Protein AF-A0AAE3GKE6-F1 (afdb_monomer_lite)

Structure (mmCIF, N/CA/C/O backbone):
data_AF-A0AAE3GKE6-F1
#
_entry.id   AF-A0AAE3GKE6-F1
#
loop_
_atom_site.group_PDB
_atom_site.id
_atom_site.type_symbol
_atom_site.label_atom_id
_atom_site.label_alt_id
_atom_site.label_comp_id
_atom_site.label_asym_id
_atom_site.label_entity_id
_atom_site.label_seq_id
_atom_site.pdbx_PDB_ins_code
_atom_site.Cartn_x
_atom_site.Cartn_y
_atom_site.Cartn_z
_atom_site.occupancy
_atom_site.B_iso_or_equiv
_atom_site.auth_seq_id
_atom_site.auth_comp_id
_atom_site.auth_asym_id
_atom_site.auth_atom_id
_atom_site.pdbx_PDB_model_num
ATOM 1 N N . MET A 1 1 ? 12.317 -9.802 -20.219 1.00 47.53 1 MET A N 1
ATOM 2 C CA . MET A 1 1 ? 13.112 -8.825 -19.438 1.00 47.53 1 MET A CA 1
ATOM 3 C C . MET A 1 1 ? 12.260 -7.594 -19.110 1.00 47.53 1 MET A C 1
ATOM 5 O O . MET A 1 1 ? 12.398 -6.579 -19.776 1.00 47.53 1 MET A O 1
ATOM 9 N N . ALA A 1 2 ? 11.347 -7.680 -18.135 1.00 55.91 2 ALA A N 1
ATOM 10 C CA . ALA A 1 2 ? 10.370 -6.609 -17.862 1.00 55.91 2 ALA A CA 1
ATOM 11 C C . ALA A 1 2 ? 10.541 -5.897 -16.497 1.00 55.91 2 ALA A C 1
ATOM 13 O O . ALA A 1 2 ? 9.859 -4.909 -16.244 1.00 55.91 2 ALA A O 1
ATOM 14 N N . GLY A 1 3 ? 11.463 -6.352 -15.636 1.00 59.50 3 GLY A N 1
ATOM 15 C CA . GLY A 1 3 ? 11.491 -5.961 -14.216 1.00 59.50 3 GLY A CA 1
ATOM 16 C C . GLY A 1 3 ? 11.947 -4.528 -13.907 1.00 59.50 3 GLY A C 1
ATOM 17 O O . GLY A 1 3 ? 11.323 -3.873 -13.083 1.00 59.50 3 GLY A O 1
ATOM 18 N N . LEU A 1 4 ? 12.985 -4.018 -14.580 1.00 69.38 4 LEU A N 1
ATOM 19 C CA . LEU A 1 4 ? 13.575 -2.702 -14.259 1.00 69.38 4 LEU A CA 1
ATOM 20 C C . LEU A 1 4 ? 12.706 -1.532 -14.744 1.00 69.38 4 LEU A C 1
ATOM 22 O O . LEU A 1 4 ? 12.379 -0.604 -14.009 1.00 69.38 4 LEU A O 1
ATOM 26 N N . GLY A 1 5 ? 12.248 -1.609 -15.997 1.00 84.62 5 GLY A N 1
ATOM 27 C CA . GLY A 1 5 ? 11.451 -0.539 -16.596 1.00 84.62 5 GLY A CA 1
ATOM 28 C C . GLY A 1 5 ? 10.086 -0.350 -15.930 1.00 84.62 5 GLY A C 1
ATOM 29 O O . GLY A 1 5 ? 9.575 0.764 -15.925 1.00 84.62 5 GLY A O 1
ATOM 30 N N . ARG A 1 6 ? 9.494 -1.414 -15.369 1.00 89.06 6 ARG A N 1
ATOM 31 C CA . ARG A 1 6 ? 8.215 -1.326 -14.652 1.00 89.06 6 ARG A CA 1
ATOM 32 C C . ARG A 1 6 ? 8.347 -0.472 -13.392 1.00 89.06 6 ARG A C 1
ATOM 34 O O . ARG A 1 6 ? 7.529 0.422 -13.213 1.00 89.06 6 ARG A O 1
ATOM 41 N N . TRP A 1 7 ? 9.378 -0.706 -12.577 1.00 92.38 7 TRP A N 1
ATOM 42 C CA . TRP A 1 7 ? 9.572 0.006 -11.310 1.00 92.38 7 TRP A CA 1
ATOM 43 C C . TRP A 1 7 ? 9.645 1.518 -11.536 1.00 92.38 7 TRP A C 1
ATOM 45 O O . TRP A 1 7 ? 8.854 2.269 -10.979 1.00 92.38 7 TRP A O 1
ATOM 55 N N . ARG A 1 8 ? 10.507 1.958 -12.464 1.00 91.75 8 ARG A N 1
ATOM 56 C CA . ARG A 1 8 ? 10.689 3.388 -12.774 1.00 91.75 8 ARG A CA 1
ATOM 57 C C . ARG A 1 8 ? 9.442 4.060 -13.345 1.00 91.75 8 ARG A C 1
ATOM 59 O O . ARG A 1 8 ? 9.264 5.254 -13.141 1.00 91.75 8 ARG A O 1
ATOM 66 N N . ARG A 1 9 ? 8.613 3.319 -14.089 1.00 91.44 9 ARG A N 1
ATOM 67 C CA . ARG A 1 9 ? 7.358 3.847 -14.6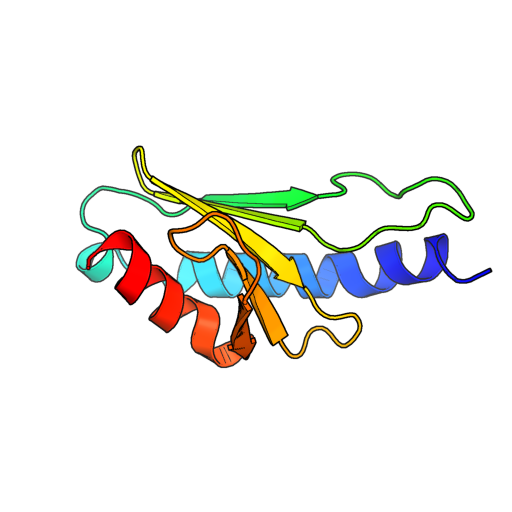46 1.00 91.44 9 ARG A CA 1
ATOM 68 C C . ARG A 1 9 ? 6.270 3.973 -13.588 1.00 91.44 9 ARG A C 1
ATOM 70 O O . ARG A 1 9 ? 5.577 4.974 -13.583 1.00 91.44 9 ARG A O 1
ATOM 77 N N . GLN A 1 10 ? 6.143 2.976 -12.716 1.00 93.75 10 GLN A N 1
ATOM 78 C CA . GLN A 1 10 ? 5.036 2.891 -11.763 1.00 93.75 10 GLN A CA 1
ATOM 79 C C . GLN A 1 10 ? 5.306 3.603 -10.440 1.00 93.75 10 GLN A C 1
ATOM 81 O O . GLN A 1 10 ? 4.351 4.012 -9.792 1.00 93.75 10 GLN A O 1
ATOM 86 N N . LEU A 1 11 ? 6.570 3.776 -10.033 1.00 94.00 11 LEU A N 1
ATOM 87 C CA . LEU A 1 11 ? 6.893 4.439 -8.768 1.00 94.00 11 LEU A CA 1
ATOM 88 C C . LEU A 1 11 ? 6.247 5.832 -8.651 1.00 94.00 11 LEU A C 1
ATOM 90 O O . LEU A 1 11 ? 5.621 6.072 -7.626 1.00 94.00 11 LEU A O 1
ATOM 94 N N . PRO A 1 12 ? 6.318 6.730 -9.658 1.00 94.94 12 PRO A N 1
ATOM 95 C CA . PRO A 1 12 ? 5.672 8.038 -9.550 1.00 94.94 12 PRO A CA 1
ATOM 96 C C . PRO A 1 12 ? 4.150 7.948 -9.387 1.00 94.94 12 PRO A C 1
ATOM 98 O O . PRO A 1 12 ? 3.572 8.731 -8.640 1.00 94.94 12 PRO A O 1
ATOM 101 N N . GLU A 1 13 ? 3.507 6.990 -10.062 1.00 94.69 13 GLU A N 1
ATOM 102 C CA . GLU A 1 13 ? 2.061 6.760 -9.959 1.00 94.69 13 GLU A CA 1
ATOM 103 C C . GLU A 1 13 ? 1.688 6.274 -8.555 1.00 94.69 13 GLU A C 1
ATOM 105 O O . GLU A 1 13 ? 0.761 6.790 -7.941 1.00 94.69 13 GLU A O 1
ATOM 110 N N . ILE A 1 14 ? 2.466 5.341 -8.006 1.00 94.75 14 ILE A N 1
ATOM 111 C CA . ILE A 1 14 ? 2.283 4.844 -6.642 1.00 94.75 14 ILE A CA 1
ATOM 112 C C . ILE A 1 14 ? 2.516 5.931 -5.602 1.00 94.75 14 ILE A C 1
ATOM 114 O O . ILE A 1 14 ? 1.716 6.062 -4.681 1.00 94.75 14 ILE A O 1
ATOM 118 N N . SER A 1 15 ? 3.572 6.731 -5.745 1.00 94.81 15 SER A N 1
ATOM 119 C CA . SER A 1 15 ? 3.821 7.849 -4.835 1.00 94.81 15 SER A CA 1
ATOM 120 C C . SER A 1 15 ? 2.661 8.845 -4.850 1.00 94.81 15 SER A C 1
ATOM 122 O O . SER A 1 15 ? 2.211 9.256 -3.785 1.00 94.81 15 SER A O 1
ATOM 124 N N . ALA A 1 16 ? 2.118 9.164 -6.029 1.00 94.56 16 ALA A N 1
ATOM 125 C CA . ALA A 1 16 ? 0.961 10.048 -6.146 1.00 94.56 16 ALA A CA 1
ATOM 126 C C . ALA A 1 16 ? -0.297 9.468 -5.475 1.00 94.56 16 ALA A C 1
ATOM 128 O O . ALA A 1 16 ? -1.008 10.202 -4.792 1.00 94.56 16 ALA A O 1
ATOM 129 N N . LEU A 1 17 ? -0.549 8.162 -5.619 1.00 94.06 17 LEU A N 1
ATOM 130 C CA . LEU A 1 17 ? -1.650 7.484 -4.926 1.00 94.06 17 LEU A CA 1
ATOM 131 C C . LEU A 1 17 ? -1.479 7.529 -3.405 1.00 94.06 17 LEU A C 1
ATOM 133 O O . LEU A 1 17 ? -2.432 7.827 -2.691 1.00 94.06 17 LEU A O 1
ATOM 137 N N . CYS A 1 18 ? -0.266 7.286 -2.904 1.00 93.69 18 CYS A N 1
ATOM 138 C CA . CYS A 1 18 ? 0.031 7.394 -1.479 1.00 93.69 18 CYS A CA 1
ATOM 139 C C . CYS A 1 18 ? -0.253 8.807 -0.954 1.00 93.69 18 CYS A C 1
ATOM 141 O O . CYS A 1 18 ? -0.943 8.954 0.054 1.00 93.69 18 CYS A O 1
ATOM 143 N N . ASP A 1 19 ? 0.218 9.841 -1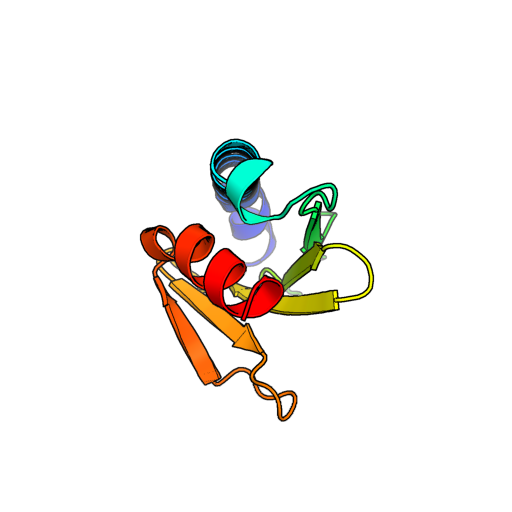.652 1.00 93.31 19 ASP A N 1
ATOM 144 C CA . ASP A 1 19 ? -0.030 11.236 -1.280 1.00 93.31 19 ASP A CA 1
ATOM 145 C C . ASP A 1 19 ? -1.533 11.576 -1.302 1.00 93.31 19 ASP A C 1
ATOM 147 O O . ASP A 1 19 ? -2.052 12.229 -0.389 1.00 93.31 19 ASP A O 1
ATOM 151 N N . GLU A 1 20 ? -2.264 11.098 -2.313 1.00 91.81 20 GLU A N 1
ATOM 152 C CA . GLU A 1 20 ? -3.719 11.252 -2.413 1.00 91.81 20 GLU A CA 1
ATOM 153 C C . GLU A 1 20 ? -4.434 10.592 -1.228 1.00 91.81 20 GLU A C 1
ATOM 155 O O . GLU A 1 20 ? -5.261 11.225 -0.567 1.00 91.81 20 GLU A O 1
ATOM 160 N N . TRP A 1 21 ? -4.106 9.340 -0.911 1.00 91.25 21 TRP A N 1
ATOM 161 C CA . TRP A 1 21 ? -4.745 8.625 0.189 1.00 91.25 21 TRP A CA 1
ATOM 162 C C . TRP A 1 21 ? -4.436 9.272 1.538 1.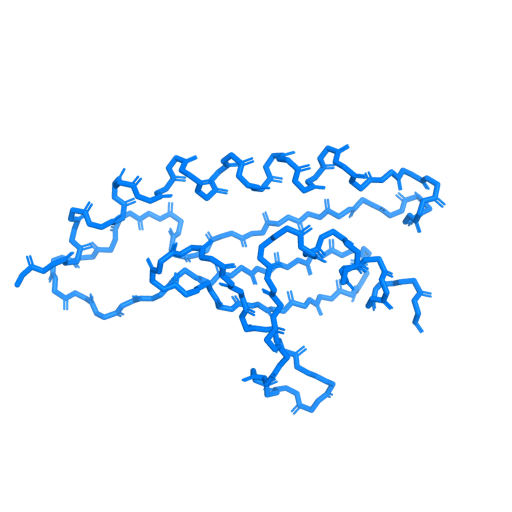00 91.25 21 TRP A C 1
ATOM 164 O O . TRP A 1 21 ? -5.353 9.512 2.321 1.00 91.25 21 TRP A O 1
ATOM 174 N N . LEU A 1 22 ? -3.171 9.611 1.796 1.00 89.19 22 LEU A N 1
ATOM 175 C CA . LEU A 1 22 ? -2.748 10.239 3.048 1.00 89.19 22 LEU A CA 1
ATOM 176 C C . LEU A 1 22 ? -3.367 11.628 3.247 1.00 89.19 22 LEU A C 1
ATOM 178 O O . LEU A 1 22 ? -3.680 11.997 4.376 1.00 89.19 22 LEU A O 1
ATOM 182 N N . SER A 1 23 ? -3.565 12.392 2.170 1.00 87.94 23 SER A N 1
ATOM 183 C CA . SER A 1 23 ? -4.234 13.699 2.236 1.00 87.94 23 SER A CA 1
ATOM 184 C C . SER A 1 23 ? -5.756 13.595 2.369 1.00 87.94 23 SER A C 1
ATOM 186 O O . SER A 1 23 ? -6.384 14.495 2.932 1.00 87.94 23 SER A O 1
ATOM 188 N N . SER A 1 24 ? -6.345 12.500 1.885 1.00 87.25 24 SER A N 1
ATOM 189 C CA . SER A 1 24 ? -7.786 12.242 1.951 1.00 87.25 24 SER A CA 1
ATOM 190 C C . SER A 1 24 ? -8.238 11.699 3.303 1.00 87.25 24 SER A C 1
ATOM 192 O O . SER A 1 24 ? -9.386 11.907 3.688 1.00 87.25 24 SER A O 1
ATOM 194 N N . VAL A 1 25 ? -7.356 11.016 4.035 1.00 83.81 25 VAL A N 1
ATOM 195 C CA . VAL A 1 25 ? -7.646 10.546 5.391 1.00 83.81 25 VAL A CA 1
ATOM 196 C C . VAL A 1 25 ? -7.667 11.738 6.347 1.00 83.81 25 VAL A C 1
ATOM 198 O O . VAL A 1 25 ? -6.641 12.362 6.620 1.00 83.81 25 VAL A O 1
ATOM 201 N N . THR A 1 26 ? -8.838 12.062 6.894 1.00 72.56 26 THR A N 1
ATOM 202 C CA . THR A 1 26 ? -8.965 13.199 7.810 1.00 72.56 26 THR A CA 1
ATOM 203 C C . THR A 1 26 ? -8.794 12.794 9.275 1.00 72.56 26 THR A C 1
ATOM 205 O O . THR A 1 26 ? -9.165 11.701 9.703 1.00 72.56 26 THR A O 1
ATOM 208 N N . VAL A 1 27 ? -8.324 13.741 10.097 1.00 63.44 27 VAL A N 1
ATOM 209 C CA . VAL A 1 27 ? -8.264 13.619 11.573 1.00 63.44 27 VAL A CA 1
ATOM 210 C C . VAL A 1 27 ? -9.635 13.269 12.170 1.00 63.44 27 VAL A C 1
ATOM 212 O O . VAL A 1 27 ? -9.725 12.624 13.206 1.00 63.44 27 VAL A O 1
ATOM 215 N N . ARG A 1 28 ? -10.736 13.670 11.520 1.00 63.53 28 ARG A N 1
ATOM 216 C CA . ARG A 1 28 ? -12.085 13.335 11.996 1.00 63.53 28 ARG A CA 1
ATOM 217 C C . ARG A 1 28 ? -12.419 11.855 11.844 1.00 63.53 28 ARG A C 1
ATOM 219 O O . ARG A 1 28 ? -13.208 11.349 12.632 1.00 63.53 28 ARG A O 1
ATOM 226 N N . GLU A 1 29 ? -11.850 11.193 10.844 1.00 70.75 29 GLU A N 1
ATOM 227 C CA . GLU A 1 29 ? -12.112 9.784 10.560 1.00 70.75 29 GLU A CA 1
ATOM 228 C C . GLU A 1 29 ? -11.182 8.878 11.369 1.00 70.75 29 GLU A C 1
ATOM 230 O O . GLU A 1 29 ? -11.650 7.880 11.898 1.00 70.75 29 GLU A O 1
ATOM 235 N N . MET A 1 30 ? -9.906 9.246 11.542 1.00 73.12 30 MET A N 1
ATOM 236 C CA . MET A 1 30 ? -8.904 8.409 12.234 1.00 73.12 30 MET A CA 1
ATOM 237 C C . MET A 1 30 ? -8.564 8.859 13.666 1.00 73.12 30 MET A C 1
ATOM 239 O O . MET A 1 30 ? -7.758 8.225 14.349 1.00 73.12 30 MET A O 1
ATOM 243 N N . GLY A 1 31 ? -9.180 9.939 14.151 1.00 72.94 31 GLY A N 1
ATOM 244 C CA . GLY A 1 31 ? -8.864 10.530 15.450 1.00 72.94 31 GLY A CA 1
ATOM 245 C C . GLY A 1 31 ? -7.467 11.157 15.472 1.00 72.94 31 GLY A C 1
ATOM 246 O O . GLY A 1 31 ? -7.031 11.779 14.506 1.00 72.94 31 GLY A O 1
ATOM 247 N N . GLU A 1 32 ? -6.754 11.004 16.590 1.00 70.75 32 GLU A N 1
ATOM 248 C CA . GLU A 1 32 ? -5.366 11.481 16.728 1.00 70.75 32 GLU A CA 1
ATOM 249 C C . GLU A 1 32 ? -4.355 10.607 15.971 1.00 70.75 32 GLU A C 1
ATOM 251 O O . GLU A 1 32 ? -3.228 11.040 15.714 1.00 70.75 32 GLU A O 1
ATOM 256 N N . ASN A 1 33 ? -4.757 9.394 15.582 1.00 74.75 33 ASN A N 1
ATOM 257 C CA . ASN A 1 33 ? -3.887 8.470 14.878 1.00 74.75 33 ASN A CA 1
ATOM 258 C C . ASN A 1 33 ? -3.758 8.892 13.414 1.00 74.75 33 ASN A C 1
ATOM 260 O O . ASN A 1 33 ? -4.741 9.045 12.688 1.00 74.75 33 ASN A O 1
ATOM 264 N N . ARG A 1 34 ? -2.514 9.080 12.972 1.00 82.31 34 ARG A N 1
ATOM 265 C CA . ARG A 1 34 ? -2.197 9.323 11.565 1.00 82.31 34 ARG A CA 1
ATOM 266 C C . ARG A 1 34 ? -2.002 7.992 10.860 1.00 82.31 34 ARG A C 1
ATOM 268 O O . ARG A 1 34 ? -1.323 7.118 11.392 1.00 82.31 34 ARG A O 1
ATOM 275 N N . VAL A 1 35 ? -2.558 7.880 9.658 1.00 88.44 35 VAL A N 1
ATOM 276 C CA . VAL A 1 35 ? -2.208 6.785 8.755 1.00 88.44 35 VAL A CA 1
ATOM 277 C C . VAL A 1 35 ? -0.836 7.069 8.159 1.00 88.44 35 VAL A C 1
ATOM 279 O O . VAL A 1 35 ? -0.563 8.192 7.736 1.00 88.44 35 VAL A O 1
ATOM 282 N N . THR A 1 36 ? 0.017 6.055 8.118 1.00 92.19 36 THR A N 1
ATOM 283 C CA . THR A 1 36 ? 1.259 6.044 7.342 1.00 92.19 36 THR A CA 1
ATOM 284 C C . THR A 1 36 ? 1.204 4.922 6.317 1.00 92.19 36 THR A C 1
ATOM 286 O O . THR A 1 36 ? 0.476 3.947 6.500 1.00 92.19 36 THR A O 1
ATOM 289 N N . VAL A 1 37 ? 1.963 5.069 5.233 1.00 95.12 37 VAL A N 1
ATOM 290 C CA . VAL A 1 37 ? 2.107 4.039 4.203 1.00 95.12 37 VAL A CA 1
ATOM 291 C C . VAL A 1 37 ? 3.584 3.780 3.950 1.00 95.12 37 VAL A C 1
ATOM 293 O O . VAL A 1 37 ? 4.357 4.709 3.714 1.00 95.12 37 VAL A O 1
ATOM 296 N N . GLU A 1 38 ? 3.964 2.513 3.997 1.00 96.38 38 GLU A N 1
ATOM 297 C CA . GLU A 1 38 ? 5.271 2.030 3.575 1.00 96.38 38 GLU A CA 1
ATOM 298 C C . GLU A 1 38 ? 5.110 1.271 2.264 1.00 96.38 38 GLU A C 1
ATOM 300 O O . GLU A 1 38 ? 4.136 0.541 2.082 1.00 96.38 38 GLU A O 1
ATOM 305 N N . VAL A 1 39 ? 6.041 1.472 1.331 1.00 96.38 39 VAL A N 1
ATOM 306 C CA . VAL A 1 39 ? 5.986 0.880 -0.008 1.00 96.38 39 VAL A CA 1
ATOM 307 C C . VAL A 1 39 ? 7.249 0.073 -0.252 1.00 96.38 39 VAL A C 1
ATOM 309 O O . VAL A 1 39 ? 8.363 0.596 -0.175 1.00 96.38 39 VAL A O 1
ATOM 312 N N . GLU A 1 40 ? 7.064 -1.186 -0.630 1.00 95.38 40 GLU A N 1
ATOM 313 C CA . GLU A 1 40 ? 8.131 -2.080 -1.043 1.00 95.38 40 GLU A CA 1
ATOM 314 C C . GLU A 1 40 ? 7.948 -2.531 -2.498 1.00 95.38 40 GLU A C 1
ATOM 316 O O . GLU A 1 40 ? 6.829 -2.802 -2.935 1.00 95.38 40 GLU A O 1
ATOM 321 N N . PRO A 1 41 ? 9.035 -2.648 -3.275 1.00 93.75 41 PRO A N 1
ATOM 322 C CA . PRO A 1 41 ? 10.419 -2.396 -2.882 1.00 93.75 41 PRO A CA 1
ATOM 323 C C . PRO A 1 41 ? 10.757 -0.893 -2.873 1.00 93.75 41 PRO A C 1
ATOM 325 O O . PRO A 1 41 ? 10.487 -0.179 -3.841 1.00 93.75 41 PRO A O 1
ATOM 328 N N . ALA A 1 42 ? 11.411 -0.435 -1.798 1.00 92.50 42 ALA A N 1
ATOM 329 C CA . ALA A 1 42 ? 11.804 0.969 -1.609 1.00 92.50 42 ALA A CA 1
ATOM 330 C C . ALA A 1 42 ? 12.885 1.445 -2.601 1.00 92.50 42 ALA A C 1
ATOM 332 O O . ALA A 1 42 ? 13.059 2.641 -2.832 1.00 92.50 42 ALA A O 1
ATOM 333 N N . THR A 1 43 ? 13.624 0.509 -3.196 1.00 92.81 43 THR A N 1
ATOM 334 C CA . THR A 1 43 ? 14.630 0.762 -4.231 1.00 92.81 43 THR A CA 1
ATOM 335 C C . THR A 1 43 ? 14.380 -0.128 -5.441 1.00 92.81 43 THR A C 1
ATOM 337 O O . THR A 1 43 ? 13.699 -1.148 -5.347 1.00 92.81 43 THR A O 1
ATOM 340 N N . GLU A 1 44 ? 14.919 0.265 -6.598 1.00 93.00 44 GLU A N 1
ATOM 341 C CA . GLU A 1 44 ? 14.759 -0.498 -7.837 1.00 93.00 44 GLU A CA 1
ATOM 342 C C . GLU A 1 44 ? 15.308 -1.933 -7.673 1.00 93.00 44 GLU A C 1
ATOM 344 O O . GLU A 1 44 ? 16.498 -2.100 -7.384 1.00 93.00 44 GLU A O 1
ATOM 349 N N . PRO A 1 45 ? 14.480 -2.978 -7.871 1.00 91.50 45 PRO A N 1
ATOM 350 C CA . PRO A 1 45 ? 14.927 -4.362 -7.744 1.00 91.50 45 PRO A CA 1
ATOM 351 C C . PRO A 1 45 ? 15.974 -4.750 -8.793 1.00 91.50 45 PRO A C 1
ATOM 353 O O . PRO A 1 45 ? 15.996 -4.177 -9.884 1.00 91.50 45 PRO A O 1
ATOM 356 N N . PRO A 1 46 ? 16.791 -5.789 -8.539 1.00 88.75 46 PRO A N 1
ATOM 357 C CA . PRO A 1 46 ? 17.720 -6.318 -9.530 1.00 88.75 46 PRO A CA 1
ATOM 358 C C . PRO A 1 46 ? 17.037 -6.748 -10.833 1.00 88.75 46 PRO A C 1
ATOM 360 O O . PRO A 1 46 ? 15.880 -7.180 -10.865 1.00 88.75 46 PRO A O 1
ATOM 363 N N . ALA A 1 47 ? 17.799 -6.704 -11.927 1.00 84.25 47 ALA A N 1
ATOM 364 C CA . ALA A 1 47 ? 17.325 -7.157 -13.227 1.00 84.25 47 ALA A CA 1
ATOM 365 C C . ALA A 1 47 ? 16.846 -8.617 -13.158 1.00 84.25 47 ALA A C 1
ATOM 367 O O . ALA A 1 47 ? 17.608 -9.514 -12.814 1.00 84.25 47 ALA A O 1
ATOM 368 N N . GLY A 1 48 ? 15.583 -8.853 -13.520 1.00 80.88 48 GLY A N 1
ATOM 369 C CA . GLY A 1 48 ? 15.001 -10.197 -13.549 1.00 80.88 48 GLY A CA 1
ATOM 370 C C . GLY A 1 48 ? 14.435 -10.695 -12.217 1.00 80.88 48 GLY A C 1
ATOM 371 O O . GLY A 1 48 ? 13.884 -11.792 -12.203 1.00 80.88 48 GLY A O 1
ATOM 372 N N . ALA A 1 49 ? 14.504 -9.907 -11.138 1.00 86.38 49 ALA A N 1
ATOM 373 C CA . ALA A 1 49 ? 13.775 -10.216 -9.911 1.00 86.38 49 ALA A CA 1
ATOM 374 C C . ALA A 1 49 ? 12.260 -10.264 -10.182 1.00 86.38 49 ALA A C 1
ATOM 376 O O . ALA A 1 49 ? 11.722 -9.407 -10.889 1.00 86.38 49 ALA A O 1
ATOM 377 N N . LEU A 1 50 ? 11.582 -11.264 -9.614 1.00 84.88 50 LEU A N 1
ATOM 378 C CA . LEU A 1 50 ? 10.123 -11.290 -9.536 1.00 84.88 50 LEU A CA 1
ATOM 379 C C . LEU A 1 50 ? 9.710 -10.458 -8.326 1.00 84.88 50 LEU A C 1
ATOM 381 O O . LEU A 1 50 ? 10.177 -10.718 -7.219 1.00 84.88 50 LEU A O 1
ATOM 385 N N . TRP A 1 51 ? 8.875 -9.446 -8.542 1.00 89.94 51 TRP A N 1
ATOM 386 C CA . TRP A 1 51 ? 8.446 -8.536 -7.488 1.00 89.94 51 TRP A CA 1
ATOM 387 C C . TRP A 1 51 ? 7.057 -7.965 -7.790 1.00 89.94 51 TRP A C 1
ATOM 389 O O . TRP A 1 51 ? 6.670 -7.801 -8.952 1.00 89.94 51 TRP A O 1
ATOM 399 N N . ASN A 1 52 ? 6.332 -7.633 -6.727 1.00 91.38 52 ASN A N 1
ATOM 400 C CA . ASN A 1 52 ? 5.103 -6.848 -6.756 1.00 91.38 52 ASN A CA 1
ATOM 401 C C . ASN A 1 52 ? 5.259 -5.652 -5.823 1.00 91.38 52 ASN A C 1
ATOM 403 O O . ASN A 1 52 ? 6.142 -5.655 -4.967 1.00 91.38 52 ASN A O 1
ATOM 407 N N . TRP A 1 53 ? 4.416 -4.642 -6.006 1.00 94.88 53 TRP A N 1
ATOM 408 C CA . TRP A 1 53 ? 4.343 -3.545 -5.054 1.00 94.88 53 TRP A CA 1
ATOM 409 C C . TRP A 1 53 ? 3.608 -4.027 -3.811 1.00 94.88 53 TRP A C 1
ATOM 411 O O . TRP A 1 53 ? 2.415 -4.329 -3.881 1.00 94.88 53 TRP A O 1
ATOM 421 N N . TRP A 1 54 ? 4.336 -4.125 -2.708 1.00 95.69 54 TRP A N 1
ATOM 422 C CA . TRP A 1 54 ? 3.778 -4.327 -1.383 1.00 95.69 54 TRP A CA 1
ATOM 423 C C . TRP A 1 54 ? 3.569 -2.978 -0.718 1.00 95.69 54 TRP A C 1
ATOM 425 O O . TRP A 1 54 ? 4.381 -2.065 -0.870 1.00 95.69 54 TRP A O 1
ATOM 435 N N . MET A 1 55 ? 2.467 -2.857 0.007 1.00 96.88 55 MET A N 1
ATOM 436 C CA . MET A 1 55 ? 2.158 -1.681 0.800 1.00 96.88 55 MET A CA 1
ATOM 437 C C . MET A 1 55 ? 1.726 -2.094 2.192 1.00 96.88 55 MET A C 1
ATOM 439 O O . MET A 1 55 ? 0.877 -2.975 2.330 1.00 96.88 55 MET A O 1
ATOM 443 N N . THR A 1 56 ? 2.263 -1.415 3.195 1.00 96.44 56 THR A N 1
ATOM 444 C CA . THR A 1 56 ? 1.846 -1.561 4.589 1.00 96.44 56 THR A CA 1
ATOM 445 C C . THR A 1 56 ? 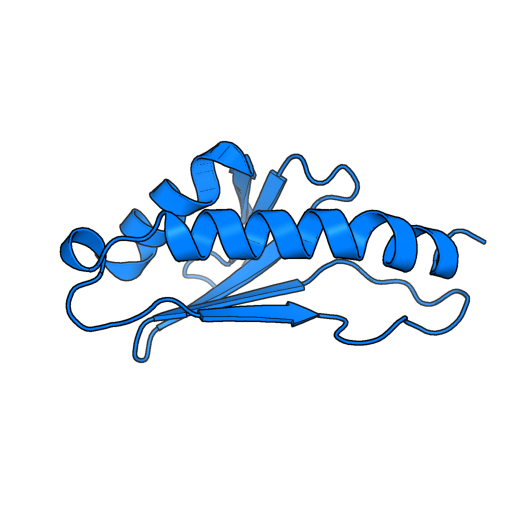1.238 -0.250 5.041 1.00 96.44 56 THR A C 1
ATOM 447 O O . THR A 1 56 ? 1.876 0.798 4.963 1.00 96.44 56 THR A O 1
ATOM 450 N N . PHE A 1 57 ? -0.009 -0.303 5.492 1.00 94.81 57 PHE A N 1
ATOM 451 C CA . PHE A 1 57 ? -0.708 0.831 6.077 1.00 94.81 57 PHE A CA 1
ATOM 452 C C . PHE A 1 57 ? -0.714 0.676 7.590 1.00 94.81 57 PHE A C 1
ATOM 454 O O . PHE A 1 57 ? -1.172 -0.354 8.087 1.00 94.81 57 PHE A O 1
ATOM 461 N N . SER A 1 58 ? -0.291 1.712 8.310 1.00 93.12 58 SER A N 1
ATOM 462 C CA . SER A 1 58 ? -0.237 1.694 9.777 1.00 93.12 58 SER A CA 1
ATOM 463 C C . SER A 1 58 ? -1.048 2.845 10.361 1.00 93.12 58 SER A C 1
ATOM 465 O O . SER A 1 58 ? -1.031 3.954 9.829 1.00 93.12 58 SER A O 1
ATOM 467 N N . CYS A 1 59 ? -1.784 2.587 11.442 1.00 90.12 59 CYS A N 1
ATOM 468 C CA . CYS A 1 59 ? -2.580 3.579 12.167 1.00 90.12 59 CYS A CA 1
ATOM 469 C C . CYS A 1 59 ? -2.595 3.229 13.663 1.00 90.12 59 CYS A C 1
ATOM 471 O O . CYS A 1 59 ? -3.295 2.306 14.091 1.00 90.12 59 CYS A O 1
ATOM 473 N N . GLY A 1 60 ? -1.796 3.943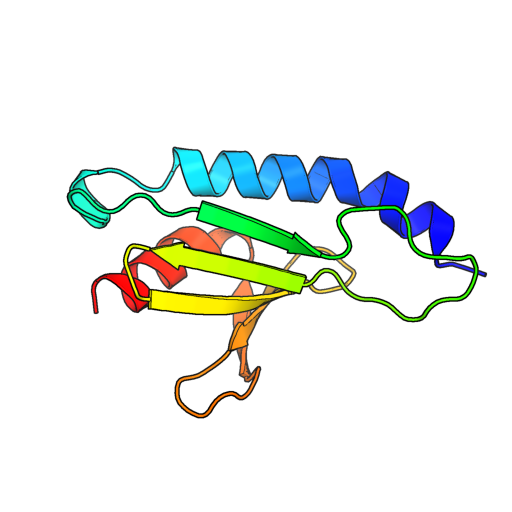 14.463 1.00 88.19 60 GLY A N 1
ATOM 474 C CA . GLY A 1 60 ? -1.508 3.536 15.844 1.00 88.19 60 GLY A CA 1
ATOM 475 C C . GLY A 1 60 ? -0.804 2.175 15.869 1.00 88.19 60 GLY A C 1
ATOM 476 O O . GLY A 1 60 ? 0.149 1.973 15.126 1.00 88.19 60 GLY A O 1
ATOM 477 N N . ASP A 1 61 ? -1.315 1.232 16.663 1.00 88.00 61 ASP A N 1
ATOM 478 C CA . ASP A 1 61 ? -0.765 -0.132 16.784 1.00 88.00 61 ASP A CA 1
ATOM 479 C C . ASP A 1 61 ? -1.356 -1.131 15.765 1.00 88.00 61 ASP A C 1
ATOM 481 O O . ASP A 1 61 ? -1.167 -2.342 15.885 1.00 88.00 61 ASP A O 1
ATOM 485 N N . ARG A 1 62 ? -2.151 -0.654 14.795 1.00 89.62 62 ARG A N 1
ATOM 486 C CA . ARG A 1 62 ? -2.794 -1.498 13.777 1.00 89.62 62 ARG A CA 1
ATOM 487 C C . ARG A 1 62 ? -2.044 -1.390 12.459 1.00 89.62 62 ARG A C 1
ATOM 489 O O . ARG A 1 62 ? -1.801 -0.282 11.988 1.00 89.62 62 ARG A O 1
ATOM 496 N N . GLU A 1 63 ? -1.811 -2.534 11.827 1.00 93.31 63 GLU A N 1
ATOM 497 C CA . GLU A 1 63 ? -1.203 -2.630 10.500 1.00 93.31 63 GLU A CA 1
ATOM 498 C C . GLU A 1 63 ? -2.060 -3.475 9.563 1.00 93.31 63 GLU A C 1
ATOM 500 O O . GLU A 1 63 ? -2.755 -4.403 9.991 1.00 93.31 63 GLU A O 1
ATOM 505 N N . ILE A 1 64 ? -2.045 -3.117 8.280 1.00 94.19 64 ILE A N 1
ATOM 506 C CA . ILE A 1 64 ? -2.721 -3.854 7.215 1.00 94.19 64 ILE A CA 1
ATOM 507 C C . ILE A 1 64 ? -1.832 -3.839 5.979 1.00 94.19 64 ILE A C 1
ATOM 509 O O . ILE A 1 64 ? -1.462 -2.771 5.489 1.00 94.19 64 ILE A O 1
ATOM 513 N N . SER A 1 65 ? -1.550 -5.023 5.448 1.00 96.75 65 SER A N 1
ATOM 514 C CA . SER A 1 65 ? -0.736 -5.190 4.249 1.00 96.75 65 SER A CA 1
ATOM 515 C C . SER A 1 65 ? -1.602 -5.310 2.998 1.00 96.75 65 SER A C 1
ATOM 517 O O . SER A 1 65 ? -2.734 -5.802 3.042 1.00 96.75 65 SER A O 1
ATOM 519 N N . ALA A 1 66 ? -1.052 -4.920 1.853 1.00 97.56 66 ALA A N 1
ATOM 520 C CA . ALA A 1 66 ? -1.676 -5.108 0.554 1.00 97.56 66 ALA A CA 1
ATOM 521 C C . ALA A 1 66 ? -0.653 -5.307 -0.566 1.00 97.56 66 ALA A C 1
ATOM 523 O O . ALA A 1 66 ? 0.469 -4.809 -0.501 1.00 97.56 66 ALA A O 1
ATOM 524 N N . VAL A 1 67 ? -1.069 -5.998 -1.625 1.00 96.44 67 VAL A N 1
ATOM 525 C CA . VAL A 1 67 ? -0.317 -6.112 -2.881 1.00 96.44 67 VAL A CA 1
ATOM 526 C C . VAL A 1 67 ? -1.055 -5.347 -3.973 1.00 96.44 67 VAL A C 1
ATOM 528 O O . VAL A 1 67 ? -2.256 -5.545 -4.162 1.00 96.44 67 VAL A O 1
ATOM 531 N N . VAL A 1 68 ? -0.353 -4.492 -4.716 1.00 94.25 68 VAL A N 1
ATOM 532 C CA . VAL A 1 68 ? -0.935 -3.755 -5.849 1.00 94.25 68 VAL A CA 1
ATOM 533 C C . VAL A 1 68 ? -0.931 -4.621 -7.105 1.00 94.25 68 VAL A C 1
ATOM 535 O O . VAL A 1 68 ? 0.072 -5.273 -7.418 1.00 94.25 68 VAL A O 1
ATOM 538 N N . SER A 1 69 ? -2.029 -4.598 -7.860 1.00 91.94 69 SER A N 1
ATOM 539 C CA . SER A 1 69 ? -2.086 -5.234 -9.176 1.00 91.94 69 SER A CA 1
ATOM 540 C C . SER A 1 69 ? -1.109 -4.593 -10.164 1.00 91.94 69 SER A C 1
ATOM 542 O O . SER A 1 69 ? -0.696 -3.442 -10.029 1.00 91.94 69 SER A O 1
ATOM 544 N N . GLU A 1 70 ? -0.734 -5.337 -11.206 1.00 86.00 70 GLU A N 1
ATOM 545 C CA . GLU A 1 70 ? 0.202 -4.835 -12.218 1.00 86.00 70 GLU A CA 1
ATOM 546 C C . GLU A 1 70 ? -0.308 -3.597 -12.965 1.00 86.00 70 GLU A C 1
ATOM 548 O O . GLU A 1 70 ? 0.503 -2.761 -13.357 1.00 86.00 70 GLU A O 1
ATOM 553 N N . ASP A 1 71 ? -1.623 -3.475 -13.147 1.00 88.31 71 ASP A N 1
ATOM 554 C CA . ASP A 1 71 ? -2.289 -2.356 -13.822 1.00 88.31 71 ASP A CA 1
ATOM 555 C C . ASP A 1 71 ? -2.585 -1.162 -12.900 1.00 88.31 71 ASP A C 1
ATOM 557 O O . ASP A 1 71 ? -3.151 -0.176 -13.363 1.00 88.31 71 ASP A O 1
ATOM 561 N N . LEU A 1 72 ? -2.219 -1.252 -11.614 1.00 89.25 72 LEU A N 1
ATOM 562 C CA . LEU A 1 72 ? -2.495 -0.247 -10.581 1.00 89.25 72 LEU A CA 1
ATOM 563 C C . LEU A 1 72 ? -3.992 0.085 -10.411 1.00 89.25 72 LEU A C 1
ATOM 565 O O . LEU A 1 72 ? -4.339 1.095 -9.808 1.00 89.25 72 LEU A O 1
ATOM 569 N N . GLY A 1 73 ? -4.899 -0.749 -10.927 1.00 93.25 73 GLY A N 1
ATOM 570 C CA . GLY A 1 73 ? -6.341 -0.520 -10.819 1.00 93.25 73 GLY A CA 1
ATOM 571 C C . GLY A 1 73 ? -6.923 -0.974 -9.481 1.00 93.25 73 GLY A C 1
ATOM 572 O O . GLY A 1 73 ? -7.975 -0.487 -9.052 1.00 93.25 73 GLY A O 1
ATOM 573 N N . LYS A 1 74 ? -6.249 -1.913 -8.814 1.00 96.06 74 LYS A N 1
ATOM 574 C CA . LYS A 1 74 ? -6.730 -2.556 -7.595 1.00 96.06 74 LYS A CA 1
ATOM 575 C C . LYS A 1 74 ? -5.600 -2.986 -6.670 1.00 96.06 74 LYS A C 1
ATOM 577 O O . LYS A 1 74 ? -4.438 -3.106 -7.055 1.00 96.06 74 LYS A O 1
ATOM 582 N N . MET A 1 75 ? -5.983 -3.253 -5.436 1.00 96.75 75 MET A N 1
ATOM 583 C CA . MET A 1 75 ? -5.133 -3.792 -4.394 1.00 96.75 75 MET A CA 1
ATOM 584 C C . MET A 1 75 ? -5.801 -5.022 -3.801 1.00 96.75 75 MET A C 1
ATOM 586 O O . MET A 1 75 ? -7.024 -5.089 -3.706 1.00 96.75 75 MET A O 1
ATOM 590 N N . LEU A 1 76 ? -4.991 -5.990 -3.406 1.00 97.19 76 LEU A N 1
ATOM 591 C CA . LEU A 1 76 ? -5.435 -7.150 -2.656 1.00 97.19 76 LEU A CA 1
ATOM 592 C C . LEU A 1 76 ? -4.947 -6.964 -1.225 1.00 97.19 76 LEU A C 1
ATOM 594 O O . LEU A 1 76 ? -3.738 -6.956 -1.002 1.00 97.19 76 LEU A O 1
ATOM 598 N N . PHE A 1 77 ? -5.865 -6.741 -0.292 1.00 97.12 77 PHE A N 1
ATOM 599 C CA . PHE A 1 77 ? -5.570 -6.511 1.118 1.00 97.12 77 PHE A CA 1
ATOM 600 C C . PHE A 1 77 ? -5.578 -7.814 1.913 1.00 97.12 77 PHE A C 1
ATOM 602 O O . PHE A 1 77 ? -6.292 -8.765 1.591 1.00 97.12 77 PHE A O 1
ATOM 609 N N . GLU A 1 78 ? -4.788 -7.820 2.981 1.00 95.69 78 GLU A N 1
ATOM 610 C CA . GLU A 1 78 ? -4.758 -8.881 3.975 1.00 95.69 78 GLU A CA 1
ATOM 611 C C . GLU A 1 78 ? -6.036 -8.868 4.841 1.00 95.69 78 GLU A C 1
ATOM 613 O O . GLU A 1 78 ? -6.399 -7.865 5.481 1.00 95.69 78 GLU A O 1
ATOM 618 N N . ASP A 1 79 ? -6.731 -10.004 4.849 1.00 88.94 79 ASP A N 1
ATOM 619 C CA . ASP A 1 79 ? -7.903 -10.269 5.673 1.00 88.94 79 ASP A CA 1
ATOM 620 C C . ASP A 1 79 ? -7.499 -10.503 7.144 1.00 88.94 79 ASP A C 1
ATOM 622 O O . ASP A 1 79 ? -6.330 -10.495 7.532 1.00 88.94 79 ASP A O 1
ATOM 626 N N . ARG A 1 80 ? -8.481 -10.727 8.022 1.00 83.31 80 ARG A N 1
ATOM 627 C CA . ARG A 1 80 ? -8.213 -10.983 9.454 1.00 83.31 80 ARG A CA 1
ATOM 628 C C . ARG A 1 80 ? -7.538 -12.333 9.734 1.00 83.31 80 ARG A C 1
ATOM 630 O O . ARG A 1 80 ? -7.104 -12.555 10.860 1.00 83.31 80 ARG A O 1
ATOM 637 N N . ALA A 1 81 ? -7.501 -13.234 8.757 1.00 87.88 81 ALA A N 1
ATOM 638 C CA . ALA A 1 81 ? -6.851 -14.536 8.841 1.00 87.88 81 ALA A CA 1
ATOM 639 C C . ALA A 1 81 ? -5.427 -14.519 8.250 1.00 87.88 81 ALA A C 1
ATOM 641 O O . ALA A 1 81 ? -4.788 -15.571 8.203 1.00 87.88 81 ALA A O 1
ATOM 642 N N . GLY A 1 82 ? -4.933 -13.355 7.816 1.00 87.69 82 GLY A N 1
ATOM 643 C CA . GLY A 1 82 ? -3.607 -13.195 7.222 1.00 87.69 82 GLY A CA 1
ATOM 644 C C . GLY A 1 82 ? -3.537 -13.577 5.740 1.00 87.69 82 GLY A C 1
ATOM 645 O O . GLY A 1 82 ? -2.471 -13.911 5.226 1.00 87.69 82 GLY A O 1
ATOM 646 N N . ARG A 1 83 ? -4.679 -13.617 5.044 1.00 91.62 83 ARG A N 1
ATOM 647 C CA . ARG A 1 83 ? -4.768 -14.003 3.630 1.00 91.62 83 ARG A CA 1
ATOM 648 C C . ARG A 1 83 ? -5.101 -12.794 2.777 1.00 91.62 83 ARG A C 1
ATOM 650 O O . ARG A 1 83 ? -5.994 -12.020 3.097 1.00 91.62 83 ARG A O 1
ATOM 657 N N . PHE A 1 84 ? -4.422 -12.663 1.648 1.00 92.62 84 PHE A N 1
ATOM 658 C CA . PHE A 1 84 ? -4.686 -11.605 0.680 1.00 92.62 84 PHE A CA 1
ATOM 659 C C . PHE A 1 84 ? -5.904 -11.986 -0.175 1.00 92.62 84 PHE A C 1
ATOM 661 O O . PHE A 1 84 ? -5.750 -12.584 -1.235 1.00 92.62 84 PHE A O 1
ATOM 668 N N . GLU A 1 85 ? -7.112 -11.704 0.316 1.00 92.62 85 GLU A N 1
ATOM 669 C CA . GLU A 1 85 ? -8.380 -12.048 -0.358 1.00 92.62 85 GLU A CA 1
ATOM 670 C C . GLU A 1 85 ? -9.282 -10.824 -0.603 1.00 92.62 85 GLU A C 1
ATOM 672 O O . GLU A 1 85 ? -10.159 -10.874 -1.468 1.00 92.62 85 GLU A O 1
ATOM 677 N N . ASP A 1 86 ? -9.044 -9.709 0.093 1.00 95.06 86 ASP A N 1
ATOM 678 C CA . ASP A 1 86 ? -9.882 -8.514 -0.002 1.00 95.06 86 ASP A CA 1
ATOM 679 C C . ASP A 1 86 ? -9.473 -7.665 -1.217 1.00 95.06 86 ASP A C 1
ATOM 681 O O . ASP A 1 86 ? -8.553 -6.849 -1.155 1.00 95.06 86 ASP A O 1
ATOM 685 N N . GLU A 1 87 ? -10.145 -7.870 -2.354 1.00 96.44 87 GLU A N 1
ATOM 686 C CA . GLU A 1 87 ? -9.918 -7.092 -3.576 1.00 96.44 87 GLU A CA 1
ATOM 687 C C . GLU A 1 87 ? -10.602 -5.717 -3.496 1.00 96.44 87 GLU A C 1
ATOM 689 O O . GLU A 1 87 ? -11.828 -5.607 -3.437 1.00 96.44 87 GLU A O 1
ATOM 694 N N . VAL A 1 88 ? -9.798 -4.654 -3.532 1.00 97.06 88 VAL A N 1
ATOM 695 C CA . VAL A 1 88 ? -10.241 -3.269 -3.359 1.00 97.06 88 VAL A CA 1
ATOM 696 C C . VAL A 1 88 ? -9.764 -2.423 -4.543 1.00 97.06 88 VAL A C 1
ATOM 698 O O . VAL A 1 88 ? -8.558 -2.328 -4.782 1.00 97.06 88 VAL A O 1
ATOM 701 N N . PRO A 1 89 ? -10.668 -1.779 -5.301 1.00 97.00 89 PRO A N 1
ATOM 702 C CA . PRO A 1 89 ? -10.280 -0.808 -6.319 1.00 97.00 89 PRO A CA 1
ATOM 703 C C . PRO A 1 89 ? -9.491 0.352 -5.706 1.00 97.00 89 PRO A C 1
ATOM 705 O O . PRO A 1 89 ? -9.844 0.835 -4.633 1.00 97.00 89 PRO A O 1
ATOM 708 N N . VAL A 1 90 ? -8.483 0.870 -6.412 1.00 93.94 90 VAL A N 1
ATOM 709 C CA . VAL A 1 90 ? -7.620 1.958 -5.904 1.00 93.94 90 VAL A CA 1
ATOM 710 C C . VAL A 1 90 ? -8.410 3.193 -5.445 1.00 93.94 90 VAL A C 1
ATOM 712 O O . VAL A 1 90 ? -8.103 3.784 -4.412 1.00 93.94 90 VAL A O 1
ATOM 715 N N . ARG A 1 91 ? -9.497 3.529 -6.150 1.00 94.31 91 ARG A N 1
ATOM 716 C CA . ARG A 1 91 ? -10.408 4.634 -5.791 1.00 94.31 91 ARG A CA 1
ATOM 717 C C . ARG A 1 91 ? -11.147 4.443 -4.458 1.00 94.31 91 ARG A C 1
ATOM 719 O O . ARG A 1 91 ? -11.650 5.407 -3.896 1.00 94.31 91 ARG A O 1
ATOM 726 N N . ASP A 1 92 ? -11.260 3.204 -3.985 1.00 96.06 92 ASP A N 1
ATOM 727 C CA . ASP A 1 92 ? -12.028 2.828 -2.796 1.00 96.06 92 ASP A CA 1
ATOM 728 C C . ASP A 1 92 ? -11.113 2.562 -1.580 1.00 96.06 92 ASP A C 1
ATOM 730 O O . ASP A 1 92 ? -11.610 2.328 -0.475 1.00 96.06 92 ASP A O 1
ATOM 734 N N . VAL A 1 93 ? -9.784 2.654 -1.748 1.00 94.44 93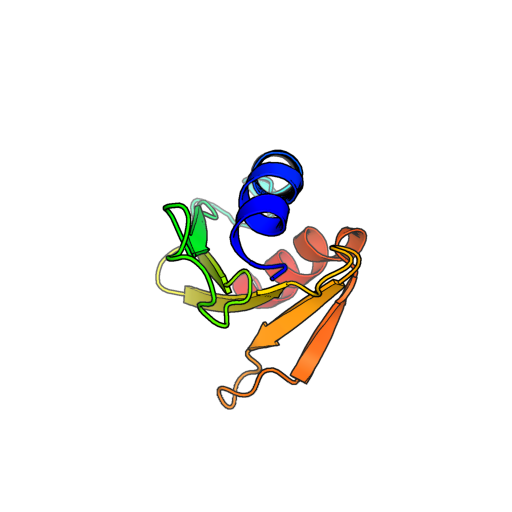 VAL A N 1
ATOM 735 C CA . VAL A 1 93 ? -8.775 2.367 -0.709 1.00 94.44 93 VAL A CA 1
ATOM 736 C C . VAL A 1 93 ? -8.974 3.215 0.543 1.00 94.44 93 VAL A C 1
ATOM 738 O O . VAL A 1 93 ? -9.017 2.666 1.638 1.00 94.44 93 VAL A O 1
ATOM 741 N N . VAL A 1 94 ? -9.178 4.529 0.415 1.00 92.38 94 VAL A N 1
ATOM 742 C CA . VAL A 1 94 ? -9.373 5.416 1.582 1.00 92.38 94 VAL A CA 1
ATOM 743 C C . VAL A 1 94 ? -10.563 4.957 2.424 1.00 92.38 94 VAL A C 1
ATOM 745 O O . VAL A 1 94 ? -10.454 4.789 3.639 1.00 92.38 94 VAL A O 1
ATOM 748 N N . ARG A 1 95 ? -11.695 4.678 1.768 1.00 92.56 95 ARG A N 1
ATOM 749 C CA . ARG A 1 95 ? -12.906 4.191 2.436 1.00 92.56 95 ARG A CA 1
ATOM 750 C C . ARG A 1 95 ? -12.666 2.844 3.112 1.00 92.56 95 ARG A C 1
ATOM 752 O O . ARG A 1 95 ? -13.149 2.622 4.223 1.00 92.56 95 ARG A O 1
ATOM 759 N N . TYR A 1 96 ? -11.938 1.955 2.444 1.00 93.44 96 TYR A N 1
ATOM 760 C CA . TYR A 1 96 ? -11.582 0.650 2.980 1.00 93.44 96 TYR A CA 1
ATOM 761 C C . TYR A 1 96 ? -10.707 0.770 4.238 1.00 93.44 96 TYR A C 1
ATOM 763 O O . TYR A 1 96 ? -11.030 0.167 5.262 1.00 93.44 96 TYR A O 1
ATOM 771 N N . LEU A 1 97 ? -9.667 1.611 4.208 1.00 91.44 97 LEU A N 1
ATOM 772 C CA . LEU A 1 97 ? -8.780 1.857 5.349 1.00 91.44 97 LEU A CA 1
ATOM 773 C C . LEU A 1 97 ? -9.540 2.429 6.551 1.00 91.44 97 LEU A C 1
ATOM 775 O O . LEU A 1 97 ? -9.351 1.948 7.667 1.00 91.44 97 LEU A O 1
ATOM 779 N N . ILE A 1 98 ? -10.449 3.390 6.338 1.00 90.06 98 ILE A N 1
ATOM 780 C CA . ILE A 1 98 ? -11.324 3.916 7.404 1.00 90.06 98 ILE A CA 1
ATOM 781 C C . ILE A 1 98 ? -12.127 2.778 8.040 1.00 90.06 98 ILE A C 1
ATOM 783 O O . ILE A 1 98 ? -12.113 2.611 9.259 1.00 90.06 98 ILE A O 1
ATOM 787 N N . GLY A 1 99 ? -12.780 1.947 7.224 1.00 89.56 99 GLY A N 1
ATOM 788 C CA . GLY A 1 99 ? -13.555 0.811 7.722 1.00 89.56 99 GLY A CA 1
ATOM 789 C C . GLY A 1 99 ? -12.713 -0.206 8.493 1.00 89.56 99 GLY A C 1
ATOM 790 O O . GLY A 1 99 ? -13.194 -0.789 9.462 1.00 89.56 99 GLY A O 1
ATOM 791 N N . ARG A 1 100 ? -11.452 -0.409 8.099 1.00 89.69 100 ARG A N 1
ATOM 792 C CA . ARG A 1 100 ? -10.566 -1.373 8.754 1.00 89.69 100 ARG A CA 1
ATOM 793 C C . ARG A 1 100 ? -9.880 -0.835 10.003 1.00 89.69 100 ARG A C 1
ATOM 795 O O . ARG A 1 100 ? -9.584 -1.661 10.857 1.00 89.69 100 ARG A O 1
ATOM 802 N N . PHE A 1 101 ? -9.607 0.465 10.121 1.00 87.81 101 PHE A N 1
ATOM 803 C CA . PHE A 1 101 ? -8.931 1.044 11.291 1.00 87.81 101 PHE A CA 1
ATOM 804 C C . PHE A 1 101 ? -9.884 1.583 12.358 1.00 87.81 101 PHE A C 1
ATOM 806 O O . PHE A 1 101 ? -9.526 1.579 13.537 1.00 87.81 101 PHE A O 1
ATOM 813 N N . VAL A 1 102 ? -11.085 2.009 11.968 1.00 80.81 102 VAL A N 1
ATOM 814 C CA . VAL A 1 102 ? -12.090 2.575 12.883 1.00 80.81 102 VAL A CA 1
ATOM 815 C C . VAL A 1 102 ? -13.141 1.538 13.284 1.00 80.81 102 VAL A C 1
ATOM 817 O O . VAL A 1 102 ? -13.672 1.604 14.392 1.00 80.81 102 VAL A O 1
ATOM 820 N N . GLY A 1 103 ? -13.435 0.583 12.394 1.00 68.00 103 GLY A N 1
ATOM 821 C CA . GLY A 1 103 ? -14.276 -0.584 12.680 1.00 68.00 103 GLY A CA 1
ATOM 822 C C . GLY A 1 103 ? -13.543 -1.688 13.434 1.00 68.00 103 GLY A C 1
ATOM 823 O O . GLY A 1 103 ? -14.263 -2.460 14.102 1.00 68.00 103 GLY A O 1
#

Foldseek 3Di:
DPQQVLCVVCVVVVVVLQVVLQVPQDCVLQPPWGKDKDWPPPDRDDDPDDDFIKIWIDTPPDIKIWTADSVNQWIQIQDPVRDRHDIGGSVCVSVVVSVVNVD

Organism: NCBI:txid334858

Sequence (103 aa):
MAGLGRWRRQLPEISALCDEWLSSVTVREMGENRVTVEVEPATEPPAGALWNWWMTFSCGDREISAVVSEDLGKMLFEDRAGRFEDEVPVRDVVRYLIGRFVG

Secondary structure (DSSP, 8-state):
--HHHHHHHHHHHHHHHHHHHHHHS-HHHHTTPPEEEEEE-SSPPPTT-----EEEEEETTEEEEEEE-TTSSEEEEE-TTS-EEEEEEGGGHHHHHHHHHH-

pLDDT: mean 88.64, std 9.67, range [47.53, 97.56]

Radius of gyration: 14.04 Å; chains: 1; bounding box: 32×28×36 Å